Protein AF-A0A9C6T5H8-F1 (afdb_monomer_lite)

Foldseek 3Di:
DDDDDDDDDDDDDDDDDDDDDDDDPDPPPPPPPDPPDQPPDPDPALLVVLQVLCVVVVFARKDWDWDWDDDPPPDIWIKIKIWGPDPPPNDIDIFIFDTDPDNRVRRRRNSNVSVVVSCVVVVHDRPDPVVVVVVVVVVVVVVVVVVVVVVVVVVVVVVVVVVVVVVCVVVPDDD

Sequence (175 aa):
MSSICVEKGGSGETGGVRPDGGGKKKLAITGGGHPYRPIVSFVRSIEEWLLKVCLEAEIPCPCFFKVKQFVGEQGPFFGFTVVIPGHPFEIELFVIGRFSMVEKAAREDAAYEMLCVLLDVTGKEIQDYNYRKVKLLSDSNNALRAGVGQLEESYEKLKASYDSLVKRHVEGERV

Structure (mmCIF, N/CA/C/O backbone):
data_AF-A0A9C6T5H8-F1
#
_entry.id   AF-A0A9C6T5H8-F1
#
loop_
_atom_site.group_PDB
_atom_site.id
_atom_site.type_symbol
_atom_site.label_atom_id
_atom_site.label_alt_id
_atom_site.label_comp_id
_atom_site.label_asym_id
_atom_site.label_entity_id
_atom_site.label_seq_id
_atom_site.pdbx_PDB_ins_code
_atom_site.Cartn_x
_atom_site.Cartn_y
_atom_site.Cartn_z
_atom_site.occupancy
_atom_site.B_iso_or_equiv
_atom_site.auth_seq_id
_atom_site.auth_comp_id
_atom_site.auth_asym_id
_atom_site.auth_atom_id
_atom_site.pdbx_PDB_model_num
ATOM 1 N N . MET A 1 1 ? -23.439 25.542 -2.206 1.00 36.69 1 MET A N 1
ATOM 2 C CA . MET A 1 1 ? -23.915 25.238 -3.572 1.00 36.69 1 MET A CA 1
ATOM 3 C C . MET A 1 1 ? -24.315 23.774 -3.590 1.00 36.69 1 MET A C 1
ATOM 5 O O . MET A 1 1 ? -23.560 22.956 -3.082 1.00 36.69 1 MET A O 1
ATOM 9 N N . SER A 1 2 ? -25.544 23.499 -4.019 1.00 36.00 2 SER A N 1
ATOM 10 C CA . SER A 1 2 ? -26.249 22.221 -3.872 1.00 36.00 2 SER A CA 1
ATOM 11 C C . SER A 1 2 ? -25.549 21.055 -4.577 1.00 36.00 2 SER A C 1
ATOM 13 O O . SER A 1 2 ? -25.096 21.215 -5.707 1.00 36.00 2 SER A O 1
ATOM 15 N N . SER A 1 3 ? -25.499 19.888 -3.925 1.00 32.81 3 SER A N 1
ATOM 16 C CA . SER A 1 3 ? -25.052 18.623 -4.523 1.00 32.81 3 SER A CA 1
ATOM 17 C C . SER A 1 3 ? -26.269 17.766 -4.865 1.00 32.81 3 SER A C 1
ATOM 19 O O . SER A 1 3 ? -27.142 17.566 -4.020 1.00 32.81 3 SER A O 1
ATOM 21 N N . ILE A 1 4 ? -26.324 17.298 -6.109 1.00 44.47 4 ILE A N 1
ATOM 22 C CA . ILE A 1 4 ? -27.337 16.395 -6.660 1.00 44.47 4 ILE A CA 1
ATOM 23 C C . ILE A 1 4 ? -26.665 15.025 -6.773 1.00 44.47 4 ILE A C 1
ATOM 25 O O . ILE A 1 4 ? -25.646 14.907 -7.452 1.00 44.47 4 ILE A O 1
ATOM 29 N N . CYS A 1 5 ? -27.218 14.003 -6.121 1.00 39.62 5 CYS A N 1
ATOM 30 C CA . CYS A 1 5 ? -26.780 12.618 -6.292 1.00 39.62 5 CYS A CA 1
ATOM 31 C C . CYS A 1 5 ? -27.805 11.867 -7.146 1.00 39.62 5 CYS A C 1
ATOM 33 O O . CYS A 1 5 ? -29.003 11.931 -6.879 1.00 39.62 5 CYS A O 1
ATOM 35 N N . VAL A 1 6 ? -27.313 11.170 -8.169 1.00 39.16 6 VAL A N 1
ATOM 36 C CA . VAL A 1 6 ? -28.086 10.320 -9.081 1.00 39.16 6 VAL A CA 1
ATOM 37 C C . VAL A 1 6 ? -27.736 8.863 -8.786 1.00 39.16 6 VAL A C 1
ATOM 39 O O . VAL A 1 6 ? -26.558 8.505 -8.763 1.00 39.16 6 VAL A O 1
ATOM 42 N N . GLU A 1 7 ? -28.755 8.031 -8.571 1.00 44.75 7 GLU A N 1
ATOM 43 C CA . GLU A 1 7 ? -28.621 6.573 -8.552 1.00 44.75 7 GLU A CA 1
ATOM 44 C C . GLU A 1 7 ? -28.418 6.025 -9.968 1.00 44.75 7 GLU A C 1
ATOM 46 O O . GLU A 1 7 ? -29.011 6.492 -10.942 1.00 44.75 7 GLU A O 1
ATOM 51 N N . LYS A 1 8 ? -27.607 4.973 -10.083 1.00 42.94 8 LYS A N 1
ATOM 52 C CA . LYS A 1 8 ? -27.470 4.210 -11.321 1.00 42.94 8 LYS A CA 1
ATOM 53 C C . LYS A 1 8 ? -28.654 3.241 -11.422 1.00 42.94 8 LYS A C 1
ATOM 55 O O . LYS A 1 8 ? -28.636 2.174 -10.819 1.00 42.94 8 LYS A O 1
ATOM 60 N N . GLY A 1 9 ? -29.687 3.638 -12.164 1.00 37.56 9 GLY A N 1
ATOM 61 C CA . GLY A 1 9 ? -30.854 2.803 -12.448 1.00 37.56 9 GLY A CA 1
ATOM 62 C C . GLY A 1 9 ? -30.496 1.574 -13.289 1.00 37.56 9 GLY A C 1
ATOM 63 O O . GLY A 1 9 ? -29.961 1.702 -14.389 1.00 37.56 9 GLY A O 1
ATOM 64 N N . GLY A 1 10 ? -30.817 0.389 -12.770 1.00 34.88 10 GLY A N 1
ATOM 65 C CA . GLY A 1 10 ? -30.913 -0.857 -13.526 1.00 34.88 10 GLY A CA 1
ATOM 66 C C . GLY A 1 10 ? -32.379 -1.275 -13.625 1.00 34.88 10 GLY A C 1
ATOM 67 O O . GLY A 1 10 ? -33.010 -1.560 -12.612 1.00 34.88 10 GLY A O 1
ATOM 68 N N . SER A 1 11 ? -32.926 -1.261 -14.840 1.00 40.53 11 SER A N 1
ATOM 69 C CA . SER A 1 11 ? -34.283 -1.712 -15.161 1.00 40.53 11 SER A CA 1
ATOM 70 C C . SER A 1 11 ? -34.379 -3.238 -15.220 1.00 40.53 11 SER A C 1
ATOM 72 O O . SER A 1 11 ? -33.454 -3.866 -15.733 1.00 40.53 11 SER A O 1
ATOM 74 N N . GLY A 1 12 ? -35.535 -3.810 -14.856 1.00 35.62 12 GLY A N 1
ATOM 75 C CA . GLY A 1 12 ? -35.951 -5.116 -15.390 1.00 35.62 12 GLY A CA 1
ATOM 76 C C . GLY A 1 12 ? -36.787 -6.012 -14.476 1.00 35.62 12 GLY A C 1
ATOM 77 O O . GLY A 1 12 ? -36.262 -6.957 -13.911 1.00 35.62 12 GLY A O 1
ATOM 78 N N . GLU A 1 13 ? -38.085 -5.712 -14.428 1.00 35.41 13 GLU A N 1
ATOM 79 C CA . GLU A 1 13 ? -39.240 -6.630 -14.449 1.00 35.41 13 GLU A CA 1
ATOM 80 C C . GLU A 1 13 ? -39.566 -7.649 -13.331 1.00 35.41 13 GLU A C 1
ATOM 82 O O . GLU A 1 13 ? -38.763 -8.368 -12.748 1.00 35.41 13 GLU A O 1
ATOM 87 N N . THR A 1 14 ? -40.879 -7.675 -13.096 1.00 42.84 14 THR A N 1
ATOM 88 C CA . THR A 1 14 ? -41.712 -8.412 -12.145 1.00 42.84 14 THR A CA 1
ATOM 89 C C . THR A 1 14 ? -42.083 -9.825 -12.598 1.00 42.84 14 THR A C 1
ATOM 91 O O . THR A 1 14 ? -42.402 -10.025 -13.767 1.00 42.84 14 THR A O 1
ATOM 94 N N . GLY A 1 15 ? -42.267 -10.751 -11.648 1.00 31.00 15 GLY A N 1
ATOM 95 C CA . GLY A 1 15 ? -43.144 -11.907 -11.867 1.00 31.00 15 GLY A CA 1
ATOM 96 C C . GLY A 1 15 ? -43.165 -12.967 -10.756 1.00 31.00 15 GLY A C 1
ATOM 97 O O . GLY A 1 15 ? -42.160 -13.618 -10.508 1.00 31.00 15 GLY A O 1
ATOM 98 N N . GLY A 1 16 ? -44.354 -13.205 -10.179 1.00 29.22 16 GLY A N 1
ATOM 99 C CA . GLY A 1 16 ? -44.785 -14.538 -9.718 1.00 29.22 16 GLY A CA 1
ATOM 100 C C . GLY A 1 16 ? -44.794 -14.821 -8.207 1.00 29.22 16 GLY A C 1
ATOM 101 O O . GLY A 1 16 ? -43.759 -14.879 -7.559 1.00 29.22 16 GLY A O 1
ATOM 102 N N . VAL A 1 17 ? -45.986 -15.084 -7.663 1.00 35.38 17 VAL A N 1
ATOM 103 C CA . VAL A 1 17 ? -46.296 -15.395 -6.254 1.00 35.38 17 VAL A CA 1
ATOM 104 C C . VAL A 1 17 ? -46.564 -16.901 -6.073 1.00 35.38 17 VAL A C 1
ATOM 106 O O . VAL A 1 17 ? -47.433 -17.416 -6.767 1.00 35.38 17 VAL A O 1
ATOM 109 N N . ARG A 1 18 ? -45.906 -17.582 -5.112 1.00 36.22 18 ARG A N 1
ATOM 110 C CA . ARG A 1 18 ? -46.483 -18.385 -3.987 1.00 36.22 18 ARG A CA 1
ATOM 111 C C . ARG A 1 18 ? -45.447 -19.304 -3.289 1.00 36.22 18 ARG A C 1
ATOM 113 O O . ARG A 1 18 ? -44.414 -19.592 -3.882 1.00 36.22 18 ARG A O 1
ATOM 120 N N . PRO A 1 19 ? -45.698 -19.703 -2.019 1.00 51.53 19 PRO A N 1
ATOM 121 C CA . PRO A 1 19 ? -44.675 -20.137 -1.064 1.00 51.53 19 PRO A CA 1
ATOM 122 C C . PRO A 1 19 ? -44.658 -21.658 -0.850 1.00 51.53 19 PRO A C 1
ATOM 124 O O . PRO A 1 19 ? -45.721 -22.268 -0.854 1.00 51.53 19 PRO A O 1
ATOM 127 N N . ASP A 1 20 ? -43.496 -22.247 -0.555 1.00 33.50 20 ASP A N 1
ATOM 128 C CA . ASP A 1 20 ? -43.416 -23.338 0.427 1.00 33.50 20 ASP A CA 1
ATOM 129 C C . ASP A 1 20 ? -41.980 -23.537 0.944 1.00 33.50 20 ASP A C 1
ATOM 131 O O . ASP A 1 20 ? -41.007 -23.151 0.295 1.00 33.50 20 ASP A O 1
ATOM 135 N N . GLY A 1 21 ? -41.880 -24.037 2.174 1.00 38.88 21 GLY A N 1
ATOM 136 C CA . GLY A 1 21 ? -40.750 -23.875 3.077 1.00 38.88 21 GLY A CA 1
ATOM 137 C C . GLY A 1 21 ? -39.505 -24.733 2.843 1.00 38.88 21 GLY A C 1
ATOM 138 O O . GLY A 1 21 ? -39.426 -25.621 2.002 1.00 38.88 21 GLY A O 1
ATOM 139 N N . GLY A 1 22 ? -38.496 -24.445 3.667 1.00 33.91 22 GLY A N 1
ATOM 140 C CA . GLY A 1 22 ? -37.254 -25.209 3.738 1.00 33.91 22 GLY A CA 1
ATOM 141 C C . GLY A 1 22 ? -36.104 -24.339 4.224 1.00 33.91 22 GLY A C 1
ATOM 142 O O . GLY A 1 22 ? -35.602 -23.488 3.496 1.00 33.91 22 GLY A O 1
ATOM 143 N N . GLY A 1 23 ? -35.716 -24.521 5.485 1.00 45.09 23 GLY A N 1
ATOM 144 C CA . GLY A 1 23 ? -34.762 -23.678 6.194 1.00 45.09 23 GLY A CA 1
ATOM 145 C C . GLY A 1 23 ? -33.425 -23.471 5.479 1.00 45.09 23 GLY A C 1
ATOM 146 O O . GLY A 1 23 ? -32.656 -24.402 5.267 1.00 45.09 23 GLY A O 1
ATOM 147 N N . LYS A 1 24 ? -33.106 -22.201 5.234 1.00 36.56 24 LYS A N 1
ATOM 148 C CA . LYS A 1 24 ? -31.748 -21.656 5.263 1.00 36.56 24 LYS A CA 1
ATOM 149 C C . LYS A 1 24 ? -31.861 -20.299 5.941 1.00 36.56 24 LYS A C 1
ATOM 151 O O . LYS A 1 24 ? -32.608 -19.443 5.469 1.00 36.56 24 LYS A O 1
ATOM 156 N N . LYS A 1 25 ? -31.172 -20.105 7.068 1.00 38.50 25 LYS A N 1
ATOM 157 C CA . LYS A 1 25 ? -31.052 -18.786 7.696 1.00 38.50 25 LYS A CA 1
ATOM 158 C C . LYS A 1 25 ? -30.242 -17.907 6.739 1.00 38.50 25 LYS A C 1
ATOM 160 O O . LYS A 1 25 ? -29.020 -17.894 6.795 1.00 38.50 25 LYS A O 1
ATOM 165 N N . LYS A 1 26 ? -30.921 -17.237 5.804 1.00 34.84 26 LYS A N 1
ATOM 166 C CA . LYS A 1 26 ? -30.351 -16.108 5.071 1.00 34.84 26 LYS A CA 1
ATOM 167 C C . LYS A 1 26 ? -30.078 -15.034 6.113 1.00 34.84 26 LYS A C 1
ATOM 169 O O . LYS A 1 26 ? -31.016 -14.544 6.740 1.00 34.84 26 LYS A O 1
ATOM 174 N N . LEU A 1 27 ? -28.804 -14.716 6.317 1.00 35.03 27 LEU A N 1
ATOM 175 C CA . LEU A 1 27 ? -28.400 -13.536 7.061 1.00 35.03 27 LEU A CA 1
ATOM 176 C C . LEU A 1 27 ? -28.892 -12.331 6.249 1.00 35.03 27 LEU A C 1
ATOM 178 O O . LEU A 1 27 ? -28.308 -11.959 5.233 1.00 35.03 27 LEU A O 1
ATOM 182 N N . ALA A 1 28 ? -30.054 -11.806 6.622 1.00 32.34 28 ALA A N 1
ATOM 183 C CA . ALA A 1 28 ? -30.553 -10.559 6.083 1.00 32.34 28 ALA A CA 1
ATOM 184 C C . ALA A 1 28 ? -29.696 -9.452 6.694 1.00 32.34 28 ALA A C 1
ATOM 186 O O . ALA A 1 28 ? -29.885 -9.090 7.852 1.00 32.34 28 ALA A O 1
ATOM 187 N N . ILE A 1 29 ? -28.737 -8.934 5.927 1.00 41.59 29 ILE A N 1
ATOM 188 C CA . ILE A 1 29 ? -28.133 -7.640 6.232 1.00 41.59 29 ILE A CA 1
ATOM 189 C C . ILE A 1 29 ? -29.238 -6.623 5.955 1.00 41.59 29 ILE A C 1
ATOM 191 O O . ILE A 1 29 ? -29.469 -6.212 4.819 1.00 41.59 29 ILE A O 1
ATOM 195 N N . THR A 1 30 ? -30.020 -6.313 6.986 1.00 38.16 30 THR A N 1
ATOM 196 C CA . THR A 1 30 ? -30.994 -5.230 6.951 1.00 38.16 30 THR A CA 1
ATOM 197 C C . THR A 1 30 ? -30.235 -3.950 6.648 1.00 38.16 30 THR A C 1
ATOM 199 O O . THR A 1 30 ? -29.469 -3.471 7.483 1.00 38.16 30 THR A O 1
ATOM 202 N N . GLY A 1 31 ? -30.433 -3.423 5.439 1.00 40.97 31 GLY A N 1
ATOM 203 C CA . GLY A 1 31 ? -29.974 -2.104 5.028 1.00 40.97 31 GLY A CA 1
ATOM 204 C C . GLY A 1 31 ? -30.642 -1.041 5.889 1.00 40.97 31 GLY A C 1
ATOM 205 O O . GLY A 1 31 ? -31.683 -0.494 5.532 1.00 40.97 31 GLY A O 1
ATOM 206 N N . GLY A 1 32 ? -30.054 -0.778 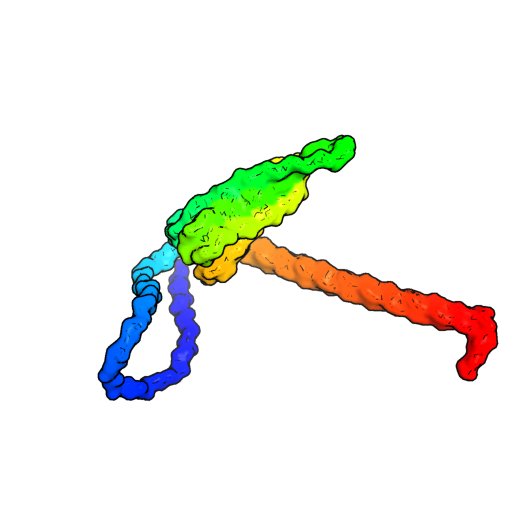7.053 1.00 32.31 32 GLY A N 1
ATOM 207 C CA . GLY A 1 32 ? -30.323 0.414 7.831 1.00 32.31 32 GLY A CA 1
ATOM 208 C C . GLY A 1 32 ? -29.768 1.597 7.056 1.00 32.31 32 GLY A C 1
ATOM 209 O O . GLY A 1 32 ? -28.555 1.789 6.999 1.00 32.31 32 GLY A O 1
ATOM 210 N N . GLY A 1 33 ? -30.657 2.359 6.420 1.00 36.22 33 GLY A N 1
ATOM 211 C CA . GLY A 1 33 ? -30.336 3.633 5.792 1.00 36.22 33 GLY A CA 1
ATOM 212 C C . GLY A 1 33 ? -29.850 4.626 6.841 1.00 36.22 33 GLY A C 1
ATOM 213 O O . GLY A 1 33 ? -30.627 5.423 7.362 1.00 36.22 33 GLY A O 1
ATOM 214 N N . HIS A 1 34 ? -28.561 4.578 7.160 1.00 39.12 34 HIS A N 1
ATOM 215 C CA . HIS A 1 34 ? -27.898 5.683 7.824 1.00 39.12 34 HIS A CA 1
ATOM 216 C C . HIS A 1 34 ? -27.627 6.770 6.782 1.00 39.12 34 HIS A C 1
ATOM 218 O O . HIS A 1 34 ? -27.096 6.466 5.711 1.00 39.12 34 HIS A O 1
ATOM 224 N N . PRO A 1 35 ? -27.979 8.040 7.054 1.00 40.88 35 PRO A N 1
ATOM 225 C CA . PRO A 1 35 ? -27.593 9.132 6.179 1.00 40.88 35 PRO A CA 1
ATOM 226 C C . PRO A 1 35 ? -26.068 9.131 6.096 1.00 40.88 35 PRO A C 1
ATOM 228 O O . PRO A 1 35 ? -25.398 9.323 7.112 1.00 40.88 35 PRO A O 1
ATOM 231 N N . TYR A 1 36 ? -25.545 8.862 4.896 1.00 42.84 36 TYR A N 1
ATOM 232 C CA . TYR A 1 36 ? -24.125 8.894 4.570 1.00 42.84 36 TYR A CA 1
ATOM 233 C C . TYR A 1 36 ? -23.552 10.231 5.036 1.00 42.84 36 TYR A C 1
ATOM 235 O O . TYR A 1 36 ? -23.687 11.255 4.365 1.00 42.84 36 TYR A O 1
ATOM 243 N N . ARG A 1 37 ? -22.946 10.241 6.226 1.00 38.16 37 ARG A N 1
ATOM 244 C CA . ARG A 1 37 ? -22.148 11.374 6.668 1.00 38.16 37 ARG A CA 1
ATOM 245 C C . ARG A 1 37 ? -20.861 11.316 5.854 1.00 38.16 37 ARG A C 1
ATOM 247 O O . ARG A 1 37 ? -20.141 10.325 5.972 1.00 38.16 37 ARG A O 1
ATOM 254 N N . PRO A 1 38 ? -20.555 12.328 5.028 1.00 38.84 38 PRO A N 1
ATOM 255 C CA . PRO A 1 38 ? -19.250 12.394 4.399 1.00 38.84 38 PRO A CA 1
ATOM 256 C C . PRO A 1 38 ? -18.192 12.434 5.504 1.00 38.84 38 PRO A C 1
ATOM 258 O O . PRO A 1 38 ? -18.279 13.235 6.440 1.00 38.84 38 PRO A O 1
ATOM 261 N N . ILE A 1 39 ? -17.214 11.536 5.412 1.00 44.91 39 ILE A N 1
ATOM 262 C CA . ILE A 1 39 ? -16.068 11.487 6.315 1.00 44.91 39 ILE A CA 1
ATOM 263 C C . ILE A 1 39 ? -15.202 12.709 6.004 1.00 44.91 39 ILE A C 1
ATOM 265 O O . ILE A 1 39 ? -14.286 12.652 5.192 1.00 44.91 39 ILE A O 1
ATOM 269 N N . VAL A 1 40 ? -15.501 13.842 6.637 1.00 42.09 40 VAL A N 1
ATOM 270 C CA . VAL A 1 40 ? -14.604 15.002 6.655 1.00 42.09 40 VAL A CA 1
ATOM 271 C C . VAL A 1 40 ? -13.822 14.939 7.962 1.00 42.09 40 VAL A C 1
ATOM 273 O O . VAL A 1 40 ? -14.139 15.619 8.933 1.00 42.09 40 VAL A O 1
ATOM 276 N N . SER A 1 41 ? -12.828 14.053 8.026 1.00 45.50 41 SER A N 1
ATOM 277 C CA . SER A 1 41 ? -11.835 14.071 9.102 1.00 45.50 41 SER A CA 1
ATOM 278 C C . SER A 1 41 ? -10.470 14.394 8.529 1.00 45.50 41 SER A C 1
ATOM 280 O O . SER A 1 41 ? -9.959 13.659 7.690 1.00 45.50 41 SER A O 1
ATOM 282 N N . PHE A 1 42 ? -9.873 15.477 9.023 1.00 46.00 42 PHE A N 1
ATOM 283 C CA . PHE A 1 42 ? -8.453 15.758 8.864 1.00 46.00 42 PHE A CA 1
ATOM 284 C C . PHE A 1 42 ? -7.682 14.763 9.733 1.00 46.00 42 PHE A C 1
ATOM 286 O O . PHE A 1 42 ? -7.382 15.029 10.894 1.00 46.00 42 PHE A O 1
ATOM 293 N N . VAL A 1 43 ? -7.465 13.563 9.215 1.00 52.62 43 VAL A N 1
ATOM 294 C CA . VAL A 1 43 ? -6.691 12.546 9.922 1.00 52.62 43 VAL A CA 1
ATOM 295 C C . VAL A 1 43 ? -5.214 12.783 9.623 1.00 52.62 43 VAL A C 1
ATOM 297 O O . VAL A 1 43 ? -4.844 13.044 8.476 1.00 52.62 43 VAL A O 1
ATOM 300 N N . ARG A 1 44 ? -4.370 12.732 10.654 1.00 66.81 44 ARG A N 1
ATOM 301 C CA . ARG A 1 44 ? -2.952 13.114 10.549 1.00 66.81 44 ARG A CA 1
ATOM 302 C C . ARG A 1 44 ? -2.038 11.932 10.224 1.00 66.81 44 ARG A C 1
ATOM 304 O O . ARG A 1 44 ? -0.886 12.154 9.857 1.00 66.81 44 ARG A O 1
ATOM 311 N N . SER A 1 45 ? -2.543 10.710 10.373 1.00 81.50 45 SER A N 1
ATOM 312 C CA . SER A 1 45 ? -1.823 9.444 10.211 1.00 81.50 45 SER A CA 1
ATOM 313 C C . SER A 1 45 ? -2.709 8.407 9.511 1.00 81.50 45 SER A C 1
ATOM 315 O O . SER A 1 45 ? -3.932 8.421 9.657 1.00 81.50 45 SER A O 1
ATOM 317 N N . ILE A 1 46 ? -2.104 7.505 8.740 1.00 85.56 46 ILE A N 1
ATOM 318 C CA . ILE A 1 46 ? -2.814 6.401 8.085 1.00 85.56 46 ILE A CA 1
ATOM 319 C C . ILE A 1 46 ? -3.275 5.378 9.131 1.00 85.56 46 ILE A C 1
ATOM 321 O O . ILE A 1 46 ? -4.346 4.791 8.991 1.00 85.56 46 ILE A O 1
ATOM 325 N N . GLU A 1 47 ? -2.531 5.223 10.226 1.00 88.88 47 GLU A N 1
ATOM 326 C CA . GLU A 1 47 ? -2.929 4.376 11.356 1.00 88.88 47 GLU A CA 1
ATOM 327 C C . GLU A 1 47 ? -4.246 4.848 11.991 1.00 88.88 47 GLU A C 1
ATOM 329 O O . GLU A 1 47 ? -5.147 4.047 12.241 1.00 88.88 47 GLU A O 1
ATOM 334 N N . GLU A 1 48 ? -4.403 6.158 12.191 1.00 87.12 48 GLU A N 1
ATOM 335 C CA . GLU A 1 48 ? -5.652 6.741 12.693 1.00 87.12 48 GLU A CA 1
ATOM 336 C C . GLU A 1 48 ? -6.822 6.518 11.716 1.00 87.12 48 GLU A C 1
ATOM 338 O O . GLU A 1 48 ? -7.949 6.268 12.149 1.00 87.12 48 GLU A O 1
ATOM 343 N N . TRP A 1 49 ? -6.565 6.570 10.401 1.00 85.50 49 TRP A N 1
ATOM 344 C CA . TRP A 1 49 ? -7.571 6.258 9.377 1.00 85.50 49 TRP A CA 1
ATOM 345 C C . TRP A 1 49 ? -8.014 4.806 9.479 1.00 85.50 49 TRP A C 1
ATOM 347 O O . TRP A 1 49 ? -9.213 4.534 9.473 1.00 85.50 49 TRP A O 1
ATOM 357 N N . LEU A 1 50 ? -7.056 3.889 9.594 1.00 88.50 50 LEU A N 1
ATOM 358 C CA . LEU A 1 50 ? -7.332 2.466 9.713 1.00 88.50 50 LEU A CA 1
ATOM 359 C C . LEU A 1 50 ? -8.207 2.179 10.939 1.00 88.50 50 LEU A C 1
ATOM 361 O O . LEU A 1 50 ? -9.236 1.519 10.817 1.00 88.50 50 LEU A O 1
ATOM 365 N N . LEU A 1 51 ? -7.858 2.749 12.097 1.00 89.06 51 LEU A N 1
ATOM 366 C CA . LEU A 1 51 ? -8.649 2.618 13.324 1.00 89.06 51 LEU A CA 1
ATOM 367 C C . LEU A 1 51 ? -10.072 3.153 13.156 1.00 89.06 51 LEU A C 1
ATOM 369 O O . LEU A 1 51 ? -11.033 2.518 13.590 1.00 89.06 51 LEU A O 1
ATOM 373 N N . LYS A 1 52 ? -10.214 4.309 12.505 1.00 85.94 52 LYS A N 1
ATOM 374 C CA . LYS A 1 52 ? -11.519 4.915 12.250 1.00 85.94 52 LYS A CA 1
ATOM 375 C C . LYS A 1 52 ? -12.383 4.046 11.338 1.00 85.94 52 LYS A C 1
ATOM 377 O O . LYS A 1 52 ? -13.556 3.843 11.639 1.00 85.94 52 LYS A O 1
ATOM 382 N N . VAL A 1 53 ? -11.811 3.515 10.259 1.00 83.62 53 VAL A N 1
ATOM 383 C CA . VAL A 1 53 ? -12.525 2.629 9.330 1.00 83.62 53 VAL A CA 1
ATOM 384 C C . VAL A 1 53 ? -12.953 1.340 10.028 1.00 83.62 53 VAL A C 1
ATOM 386 O O . VAL A 1 53 ? -14.098 0.928 9.852 1.00 83.62 53 VAL A O 1
ATOM 389 N N . CYS A 1 54 ? -12.090 0.747 10.860 1.00 87.06 54 CYS A N 1
ATOM 390 C CA . CYS A 1 54 ? -12.453 -0.413 11.676 1.00 87.06 54 CYS A CA 1
ATOM 391 C C . CYS A 1 54 ? -13.640 -0.104 12.597 1.00 87.06 54 CYS A C 1
ATOM 393 O O . CYS A 1 54 ? -14.627 -0.835 12.586 1.00 87.06 54 CYS A O 1
ATOM 395 N N . LEU A 1 55 ? -13.588 1.016 13.326 1.00 86.69 55 LEU A N 1
ATOM 396 C CA . LEU A 1 55 ? -14.654 1.427 14.241 1.00 86.69 55 LEU A CA 1
ATOM 397 C C . LEU A 1 55 ? -15.990 1.663 13.516 1.00 86.69 55 LEU A C 1
ATOM 399 O O . LEU A 1 55 ? -17.025 1.178 13.959 1.00 86.69 55 LEU A O 1
ATOM 403 N N . GLU A 1 56 ? -15.976 2.382 12.391 1.00 82.88 56 GLU A N 1
ATOM 404 C CA . GLU A 1 56 ? -17.181 2.690 11.602 1.00 82.88 56 GLU A CA 1
ATOM 405 C C . GLU A 1 56 ? -17.768 1.476 10.871 1.00 82.88 56 GLU A C 1
ATOM 407 O O . GLU A 1 56 ? -18.910 1.510 10.415 1.00 82.88 56 GLU A O 1
ATOM 412 N N . ALA A 1 57 ? -16.976 0.427 10.674 1.00 79.88 57 ALA A N 1
ATOM 413 C CA . ALA A 1 57 ? -17.416 -0.817 10.059 1.00 79.88 57 ALA A CA 1
ATOM 414 C C . ALA A 1 57 ? -17.744 -1.909 11.090 1.00 79.88 57 ALA A C 1
ATOM 416 O O . ALA A 1 57 ? -18.030 -3.031 10.683 1.00 79.88 57 ALA A O 1
ATOM 417 N N . GLU A 1 58 ? -17.699 -1.590 12.390 1.00 84.19 58 GLU A N 1
ATOM 418 C CA . GLU A 1 58 ? -17.885 -2.548 13.490 1.00 84.19 58 GLU A CA 1
ATOM 419 C C . GLU A 1 58 ? -16.921 -3.751 13.395 1.00 84.19 58 GLU A C 1
ATOM 421 O O . GLU A 1 58 ? -17.249 -4.884 13.747 1.00 84.19 58 GLU A O 1
ATOM 426 N N . ILE A 1 59 ? -15.703 -3.491 12.909 1.00 85.56 59 ILE A N 1
ATOM 427 C CA . ILE A 1 59 ? -14.610 -4.457 12.781 1.00 85.56 59 ILE A CA 1
ATOM 428 C C . ILE A 1 59 ? -13.684 -4.313 14.004 1.00 85.56 59 ILE A C 1
ATOM 430 O O . ILE A 1 59 ? -13.413 -3.189 14.441 1.00 85.56 59 ILE A O 1
ATOM 434 N N . PRO A 1 60 ? -13.136 -5.414 14.543 1.00 88.00 60 PRO A N 1
ATOM 435 C CA . PRO A 1 60 ? -12.091 -5.402 15.548 1.00 88.00 60 PRO A CA 1
ATOM 436 C C . PRO A 1 60 ? -10.906 -4.523 15.162 1.00 88.00 60 PRO A C 1
ATOM 438 O O . PRO A 1 60 ? -10.525 -4.401 13.995 1.00 88.00 60 PRO A O 1
ATOM 441 N N . CYS A 1 61 ? -10.290 -3.930 16.179 1.00 87.81 61 CYS A N 1
ATOM 442 C CA . CYS A 1 61 ? -9.128 -3.084 15.978 1.00 87.81 61 CYS A CA 1
ATOM 443 C C . CYS A 1 61 ? -7.944 -3.885 15.398 1.00 87.81 61 CYS A C 1
ATOM 445 O O . CYS A 1 61 ? -7.702 -5.024 15.813 1.00 87.81 61 CYS A O 1
ATOM 447 N N . PRO A 1 62 ? -7.164 -3.278 14.490 1.00 91.75 62 PRO A N 1
ATOM 448 C CA . PRO A 1 62 ? -5.957 -3.874 13.942 1.00 91.75 62 PRO A CA 1
ATOM 449 C C . PRO A 1 62 ? -4.886 -4.045 15.026 1.00 91.75 62 PRO A C 1
ATOM 451 O O . PRO A 1 62 ? -4.653 -3.165 15.856 1.00 91.75 62 PRO A O 1
ATOM 454 N N . CYS A 1 63 ? -4.190 -5.175 14.979 1.00 91.44 63 CYS A N 1
ATOM 455 C CA . CYS A 1 63 ? -3.052 -5.501 15.826 1.00 91.44 63 CYS A CA 1
ATOM 456 C C . CYS A 1 63 ? -1.759 -5.385 15.016 1.00 91.44 63 CYS A C 1
ATOM 458 O O . CYS A 1 63 ? -1.631 -6.012 13.967 1.00 91.44 63 CYS A O 1
ATOM 460 N N . PHE A 1 64 ? -0.793 -4.608 15.511 1.00 92.44 64 PHE A N 1
ATOM 461 C CA . PHE A 1 64 ? 0.496 -4.389 14.849 1.00 92.44 64 PHE A CA 1
ATOM 462 C C . PHE A 1 64 ? 1.597 -5.227 15.502 1.00 92.44 64 PHE A C 1
ATOM 464 O O . PHE A 1 64 ? 1.967 -5.000 16.655 1.00 92.44 64 PHE A O 1
ATOM 471 N N . PHE A 1 65 ? 2.182 -6.143 14.739 1.00 92.50 65 PHE A N 1
ATOM 472 C CA . PHE A 1 65 ? 3.313 -6.966 15.150 1.00 92.50 65 PHE A CA 1
ATOM 473 C C . PHE A 1 65 ? 4.589 -6.457 14.494 1.00 92.50 65 PHE A C 1
ATOM 475 O O . PHE A 1 65 ? 4.733 -6.468 13.272 1.00 92.50 65 PHE A O 1
ATOM 482 N N . LYS A 1 66 ? 5.529 -5.998 15.318 1.00 92.69 66 LYS A N 1
ATOM 483 C CA . LYS A 1 66 ? 6.811 -5.473 14.851 1.00 92.69 66 LYS A CA 1
ATOM 484 C C . LYS A 1 66 ? 7.775 -6.609 14.527 1.00 92.69 66 LYS A C 1
ATOM 486 O O . LYS A 1 66 ? 8.072 -7.439 15.382 1.00 92.69 66 LYS A O 1
ATOM 491 N N . VAL A 1 67 ? 8.352 -6.557 13.336 1.00 89.62 67 VAL A N 1
ATOM 492 C CA . VAL A 1 67 ? 9.444 -7.416 12.881 1.00 89.62 67 VAL A CA 1
ATOM 493 C C . VAL A 1 67 ? 10.698 -6.555 12.753 1.00 89.62 67 VAL A C 1
ATOM 495 O O . VAL A 1 67 ? 10.674 -5.487 12.146 1.00 89.62 67 VAL A O 1
ATOM 498 N N . LYS A 1 68 ? 11.808 -6.990 13.353 1.00 85.44 68 LYS A N 1
ATOM 499 C CA . LYS A 1 68 ? 13.114 -6.336 13.192 1.00 85.44 68 LYS A CA 1
ATOM 500 C C . LYS A 1 68 ? 14.026 -7.250 12.390 1.00 85.44 68 LYS A C 1
ATOM 502 O O . LYS A 1 68 ? 14.214 -8.401 12.775 1.00 85.44 68 LYS A O 1
ATOM 507 N N . GLN A 1 69 ? 14.614 -6.725 11.323 1.00 82.06 69 GLN A N 1
ATOM 508 C CA . GLN A 1 69 ? 15.610 -7.419 10.518 1.00 82.06 69 GLN A CA 1
ATOM 509 C C . GLN A 1 69 ? 16.911 -6.617 10.518 1.00 82.06 69 GLN A C 1
ATOM 511 O O . GLN A 1 69 ? 16.903 -5.410 10.293 1.00 82.06 69 GLN A O 1
ATOM 516 N N . PHE A 1 70 ? 18.034 -7.277 10.782 1.00 74.81 70 PHE A N 1
ATOM 517 C CA . PHE A 1 70 ? 19.353 -6.653 10.713 1.00 74.81 70 PHE A CA 1
ATOM 518 C C . PHE A 1 70 ? 19.995 -7.000 9.375 1.00 74.81 70 PHE A C 1
ATOM 520 O O . PHE A 1 70 ? 20.137 -8.178 9.048 1.00 74.81 70 PHE A O 1
ATOM 527 N N . VAL A 1 71 ? 20.375 -5.981 8.604 1.00 71.69 71 VAL A N 1
ATOM 528 C CA . VAL A 1 71 ? 21.074 -6.154 7.326 1.00 71.69 71 VAL A CA 1
ATOM 529 C C . VAL A 1 71 ? 22.476 -5.570 7.469 1.00 71.69 71 VAL A C 1
ATOM 531 O O . VAL A 1 71 ? 22.699 -4.382 7.237 1.00 71.69 71 VAL A O 1
ATOM 534 N N . GLY A 1 72 ? 23.419 -6.419 7.889 1.00 72.88 72 GLY A N 1
ATOM 535 C CA . GLY A 1 72 ? 24.832 -6.058 8.035 1.00 72.88 72 GLY A CA 1
ATOM 536 C C . GLY A 1 72 ? 25.042 -4.783 8.861 1.00 72.88 72 GLY A C 1
ATOM 537 O O . GLY A 1 72 ? 24.482 -4.639 9.945 1.00 72.88 72 GLY A O 1
ATOM 538 N N . GLU A 1 73 ? 25.830 -3.848 8.326 1.00 76.94 73 GLU A N 1
ATOM 539 C CA . GLU A 1 73 ? 26.158 -2.574 8.986 1.00 76.94 73 GLU A CA 1
ATOM 540 C C . GLU A 1 73 ? 25.130 -1.452 8.757 1.00 76.94 73 GLU A C 1
ATOM 542 O O . GLU A 1 73 ? 25.245 -0.385 9.353 1.00 76.94 73 GLU A O 1
ATOM 547 N N . GLN A 1 74 ? 24.096 -1.664 7.933 1.00 71.44 74 GLN A N 1
ATOM 548 C CA . GLN A 1 74 ? 23.134 -0.607 7.577 1.00 71.44 74 GLN A CA 1
ATOM 549 C C . GLN A 1 74 ? 22.099 -0.303 8.676 1.00 71.44 74 GLN A C 1
ATOM 551 O O . GLN A 1 74 ? 21.233 0.554 8.504 1.00 71.44 74 GLN A O 1
ATOM 556 N N . GLY A 1 75 ? 22.199 -0.978 9.822 1.00 74.19 75 GLY A N 1
ATOM 557 C CA . GLY A 1 75 ? 21.294 -0.805 10.952 1.00 74.19 75 GLY A CA 1
ATOM 558 C C . GLY A 1 75 ? 20.016 -1.651 10.854 1.00 74.19 75 GLY A C 1
ATOM 559 O O . GLY A 1 75 ? 19.870 -2.494 9.961 1.00 74.19 75 GLY A O 1
ATOM 560 N N . PRO A 1 76 ? 19.099 -1.500 11.827 1.00 85.19 76 PRO A N 1
ATOM 561 C CA . PRO A 1 76 ? 17.874 -2.283 11.874 1.00 85.19 76 PRO A CA 1
ATOM 562 C C . PRO A 1 76 ? 16.856 -1.775 10.847 1.00 85.19 76 PRO A C 1
ATOM 564 O O . PRO A 1 76 ? 16.451 -0.614 10.867 1.00 85.19 76 PRO A O 1
ATOM 567 N N . PHE A 1 77 ? 16.374 -2.683 10.009 1.00 88.56 77 PHE A N 1
ATOM 568 C CA . PHE A 1 77 ? 15.160 -2.501 9.232 1.00 88.56 77 PHE A CA 1
ATOM 569 C C . PHE A 1 77 ? 13.960 -2.946 10.067 1.00 88.56 77 PHE A C 1
ATOM 571 O O . PHE A 1 77 ? 13.968 -3.993 10.723 1.00 88.56 77 PHE A O 1
ATOM 578 N N . PHE A 1 78 ? 12.909 -2.142 10.039 1.00 89.56 78 PHE A N 1
ATOM 579 C CA . PHE A 1 78 ? 11.650 -2.394 10.717 1.00 89.56 78 PHE A CA 1
ATOM 580 C C . PHE A 1 78 ? 10.607 -2.794 9.684 1.00 89.56 78 PHE A C 1
ATOM 582 O O . PHE A 1 78 ? 10.438 -2.094 8.693 1.00 89.56 78 PHE A O 1
ATOM 589 N N . GLY A 1 79 ? 9.909 -3.895 9.926 1.00 92.12 79 GLY A N 1
ATOM 590 C CA . GLY A 1 79 ? 8.702 -4.296 9.213 1.00 92.12 79 GLY A CA 1
ATOM 591 C C . GLY A 1 79 ? 7.556 -4.452 10.205 1.00 92.12 79 GLY A C 1
ATOM 592 O O . GLY A 1 79 ? 7.782 -4.635 11.405 1.00 92.12 79 GLY A O 1
ATOM 593 N N . PHE A 1 80 ? 6.323 -4.376 9.723 1.00 93.31 80 PHE A N 1
ATOM 594 C CA . PHE A 1 80 ? 5.142 -4.603 10.548 1.00 93.31 80 PHE A CA 1
ATOM 595 C C . PHE A 1 80 ? 4.200 -5.573 9.849 1.00 93.31 80 PHE A C 1
ATOM 597 O O . PHE A 1 80 ? 3.937 -5.450 8.656 1.00 93.31 80 PHE A O 1
ATOM 604 N N . THR A 1 81 ? 3.694 -6.540 10.605 1.00 92.75 81 THR A N 1
ATOM 605 C CA . THR A 1 81 ? 2.544 -7.352 10.207 1.00 92.75 81 THR A CA 1
ATOM 606 C C . THR A 1 81 ? 1.319 -6.801 10.915 1.00 92.75 81 THR A C 1
ATOM 608 O O . THR A 1 81 ? 1.339 -6.640 12.134 1.00 92.75 81 THR A O 1
ATOM 611 N N . VAL A 1 82 ? 0.270 -6.486 10.166 1.00 92.19 82 VAL A N 1
ATOM 612 C CA . VAL A 1 82 ? -1.010 -6.027 10.710 1.00 92.19 82 VAL A CA 1
ATOM 613 C C . VAL A 1 82 ? -2.002 -7.168 10.607 1.00 92.19 82 VAL A C 1
ATOM 615 O O . VAL A 1 82 ? -2.098 -7.786 9.552 1.00 92.19 82 VAL A O 1
ATOM 618 N N . VAL A 1 83 ? -2.728 -7.444 11.686 1.00 91.25 83 VAL A N 1
ATOM 619 C CA . VAL A 1 83 ? -3.755 -8.492 11.735 1.00 91.25 83 VAL A CA 1
ATOM 620 C C . VAL A 1 83 ? -5.056 -7.902 12.251 1.00 91.25 83 VAL A C 1
ATOM 622 O O . VAL A 1 83 ? -5.053 -7.179 13.246 1.00 91.25 83 VAL A O 1
ATOM 625 N N . ILE A 1 84 ? -6.166 -8.228 11.602 1.00 88.88 84 ILE A N 1
ATOM 626 C CA . ILE A 1 84 ? -7.511 -7.933 12.088 1.00 88.88 84 ILE A CA 1
ATOM 627 C C . ILE A 1 84 ? -8.150 -9.264 12.499 1.00 88.88 84 ILE A C 1
ATOM 629 O O . ILE A 1 84 ? -8.401 -10.104 11.629 1.00 88.88 84 ILE A O 1
ATOM 633 N N . PRO A 1 85 ? -8.382 -9.486 13.807 1.00 82.69 85 PRO A N 1
ATOM 634 C CA . PRO A 1 85 ? -8.918 -10.751 14.292 1.00 82.69 85 PRO A CA 1
ATOM 635 C C . PRO A 1 85 ? -10.354 -10.975 13.792 1.00 82.69 85 PRO A C 1
ATOM 637 O O . PRO A 1 85 ? -11.137 -10.036 13.651 1.00 82.69 85 PRO A O 1
ATOM 640 N N . GLY A 1 86 ? -10.679 -12.235 13.493 1.00 68.50 86 GLY A N 1
ATOM 641 C CA . GLY A 1 86 ? -11.855 -12.636 12.719 1.00 68.50 86 GLY A CA 1
ATOM 642 C C . GLY A 1 86 ? -13.213 -12.370 13.378 1.00 68.50 86 GLY A C 1
ATOM 643 O O . GLY A 1 86 ? -13.707 -13.181 14.153 1.00 68.50 86 GLY A O 1
ATOM 644 N N . HIS A 1 87 ? -13.827 -11.251 12.994 1.00 58.62 87 HIS A N 1
ATOM 645 C CA . HIS A 1 87 ? -15.267 -10.968 12.833 1.00 58.62 87 HIS A CA 1
ATOM 646 C C . HIS A 1 87 ? -15.322 -9.560 12.198 1.00 58.62 87 HIS A C 1
ATOM 648 O O . HIS A 1 87 ? -14.565 -8.736 12.681 1.00 58.62 87 HIS A O 1
ATOM 654 N N . PRO A 1 88 ? -16.088 -9.185 11.151 1.00 59.06 88 PRO A N 1
ATOM 655 C CA . PRO A 1 88 ? -17.119 -9.894 10.391 1.00 59.06 88 PRO A CA 1
ATOM 656 C C . PRO A 1 88 ? -16.631 -10.674 9.151 1.00 59.06 88 PRO A C 1
ATOM 658 O O . PRO A 1 88 ? -17.468 -11.156 8.397 1.00 59.06 88 PRO A O 1
ATOM 661 N N . PHE A 1 89 ? -15.324 -10.818 8.906 1.00 65.19 89 PHE A N 1
ATOM 662 C CA . PHE A 1 89 ? -14.817 -11.331 7.617 1.00 65.19 89 PHE A CA 1
ATOM 663 C C . PHE A 1 89 ? -14.692 -12.857 7.469 1.00 65.19 89 PHE A C 1
ATOM 665 O O . PHE A 1 89 ? -14.186 -13.297 6.442 1.00 65.19 89 PHE A O 1
ATOM 672 N N . GLU A 1 90 ? -15.119 -13.662 8.453 1.00 63.47 90 GLU A N 1
ATOM 673 C CA . GLU A 1 90 ? -14.948 -15.138 8.537 1.00 63.47 90 GLU A CA 1
ATOM 674 C C . GLU A 1 90 ? -13.485 -15.656 8.462 1.00 63.47 90 GLU A C 1
ATOM 676 O O . GLU A 1 90 ? -13.190 -16.730 8.981 1.00 63.47 90 GLU A O 1
ATOM 681 N N . ILE A 1 91 ? -12.559 -14.877 7.897 1.00 65.81 91 ILE A N 1
ATOM 682 C CA . ILE A 1 91 ? -11.132 -15.131 7.702 1.00 65.81 91 ILE A CA 1
ATOM 683 C C . ILE A 1 91 ? -10.351 -14.022 8.421 1.00 65.81 91 ILE A C 1
ATOM 685 O O . ILE A 1 91 ? -10.711 -12.845 8.343 1.00 65.81 91 ILE A O 1
ATOM 689 N N . GLU A 1 92 ? -9.273 -14.386 9.118 1.00 74.75 92 GLU A N 1
ATOM 690 C CA . GLU A 1 92 ? -8.331 -13.406 9.666 1.00 74.75 92 GLU A CA 1
ATOM 691 C C . GLU A 1 92 ? -7.625 -12.668 8.524 1.00 74.75 92 GLU A C 1
ATOM 693 O O . GLU A 1 92 ? -6.913 -13.271 7.716 1.00 74.75 92 GLU A O 1
ATOM 698 N N . LEU A 1 93 ? -7.818 -11.350 8.456 1.00 84.31 93 LEU A N 1
ATOM 699 C CA . LEU A 1 93 ? -7.094 -10.512 7.509 1.00 84.31 93 LEU A CA 1
ATOM 700 C C . LEU A 1 93 ? -5.722 -10.209 8.095 1.00 84.31 93 LEU A C 1
ATOM 702 O O . LEU A 1 93 ? -5.621 -9.645 9.187 1.00 84.31 93 LEU A O 1
ATOM 706 N N . PHE A 1 94 ? -4.666 -10.542 7.360 1.00 89.44 94 PHE A N 1
ATOM 707 C CA . PHE A 1 94 ? -3.310 -10.152 7.715 1.00 89.44 94 PHE A CA 1
ATOM 708 C C . PHE A 1 94 ? -2.576 -9.569 6.513 1.00 89.44 94 PHE A C 1
ATOM 710 O O . PHE A 1 94 ? -2.762 -9.993 5.375 1.00 89.44 94 PHE A O 1
ATOM 717 N N . VAL A 1 95 ? -1.730 -8.583 6.787 1.00 90.31 95 VAL A N 1
ATOM 718 C CA . VAL A 1 95 ? -0.934 -7.873 5.788 1.00 90.31 95 VAL A CA 1
ATOM 719 C C . VAL A 1 95 ? 0.466 -7.661 6.335 1.00 90.31 95 VAL A C 1
ATOM 721 O O . VAL A 1 95 ? 0.641 -7.354 7.513 1.00 90.31 95 VAL A O 1
ATOM 724 N N . ILE A 1 96 ? 1.469 -7.809 5.475 1.00 90.62 96 ILE A N 1
ATOM 725 C CA . ILE A 1 96 ? 2.865 -7.532 5.803 1.00 90.62 96 ILE A CA 1
ATOM 726 C C . ILE A 1 96 ? 3.263 -6.259 5.061 1.00 90.62 96 ILE A C 1
ATOM 728 O O . ILE A 1 96 ? 3.310 -6.248 3.833 1.00 90.62 96 ILE A O 1
ATOM 732 N 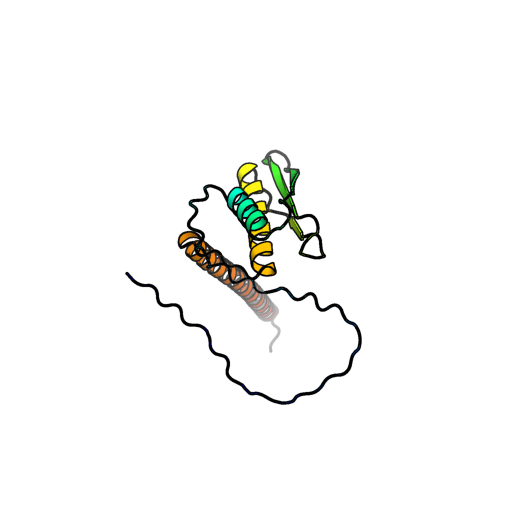N . GLY A 1 97 ? 3.536 -5.192 5.810 1.00 88.19 97 GLY A N 1
ATOM 733 C CA . GLY A 1 97 ? 4.056 -3.948 5.250 1.00 88.19 97 GLY A CA 1
ATOM 734 C C . GLY A 1 97 ? 5.526 -4.063 4.856 1.00 88.19 97 GLY A C 1
ATOM 735 O O . GLY A 1 97 ? 6.240 -4.990 5.256 1.00 88.19 97 GLY A O 1
ATOM 736 N N . ARG A 1 98 ? 6.007 -3.090 4.084 1.00 89.06 98 ARG A N 1
ATOM 737 C CA . ARG A 1 98 ? 7.395 -3.049 3.625 1.00 89.06 98 ARG A CA 1
ATOM 738 C C . ARG A 1 98 ? 8.347 -2.707 4.763 1.00 89.06 98 ARG A C 1
ATOM 740 O O . ARG A 1 98 ? 8.016 -2.007 5.721 1.00 89.06 98 ARG A O 1
ATOM 747 N N . PHE A 1 99 ? 9.580 -3.179 4.616 1.00 88.38 99 PHE A N 1
ATOM 748 C CA . PHE A 1 99 ? 10.650 -2.850 5.543 1.00 88.38 99 PHE A CA 1
ATOM 749 C C . PHE A 1 99 ? 11.169 -1.427 5.309 1.00 88.38 99 PHE A C 1
ATOM 751 O O . PHE A 1 99 ? 11.355 -0.998 4.171 1.00 88.38 99 PHE A O 1
ATOM 758 N N . SER A 1 100 ? 11.453 -0.707 6.393 1.00 88.75 100 SER A N 1
ATOM 759 C CA . SER A 1 100 ? 12.074 0.619 6.361 1.00 88.75 100 SER A CA 1
ATOM 760 C C . SER A 1 100 ? 13.056 0.793 7.514 1.00 88.75 100 SER A C 1
ATOM 762 O O . SER A 1 100 ? 12.856 0.250 8.598 1.00 88.75 100 SER A O 1
ATOM 764 N N . MET A 1 101 ? 14.099 1.600 7.313 1.00 88.88 101 MET A N 1
ATOM 765 C CA . MET A 1 101 ? 14.993 2.034 8.398 1.00 88.88 101 MET A CA 1
ATOM 766 C C . MET A 1 101 ? 14.297 2.990 9.382 1.00 88.88 101 MET A C 1
ATOM 768 O O . MET A 1 101 ? 14.772 3.200 10.496 1.00 88.88 101 MET A O 1
ATOM 772 N N . VAL A 1 102 ? 13.157 3.572 8.993 1.00 89.25 102 VAL A N 1
ATOM 773 C CA . VAL A 1 102 ? 12.350 4.448 9.847 1.00 89.25 102 VAL A CA 1
ATOM 774 C C . VAL A 1 102 ? 11.139 3.671 10.346 1.00 89.25 102 VAL A C 1
ATOM 776 O O . VAL A 1 102 ? 10.198 3.421 9.597 1.00 89.25 102 VAL A O 1
ATOM 779 N N . GLU A 1 103 ? 11.134 3.333 11.636 1.00 90.00 103 GLU A N 1
ATOM 780 C CA . GLU A 1 103 ? 10.075 2.529 12.260 1.00 90.00 103 GLU A CA 1
ATOM 781 C C . GLU A 1 103 ? 8.669 3.091 12.019 1.00 90.00 103 GLU A C 1
ATOM 783 O O . GLU A 1 103 ? 7.764 2.351 11.640 1.00 90.00 103 GLU A O 1
ATOM 788 N N . LYS A 1 104 ? 8.492 4.407 12.194 1.00 90.00 104 LYS A N 1
ATOM 789 C CA . LYS A 1 104 ? 7.198 5.059 11.966 1.00 90.00 104 LYS A CA 1
ATOM 790 C C . LYS A 1 104 ? 6.732 4.893 10.517 1.00 90.00 104 LYS A C 1
ATOM 792 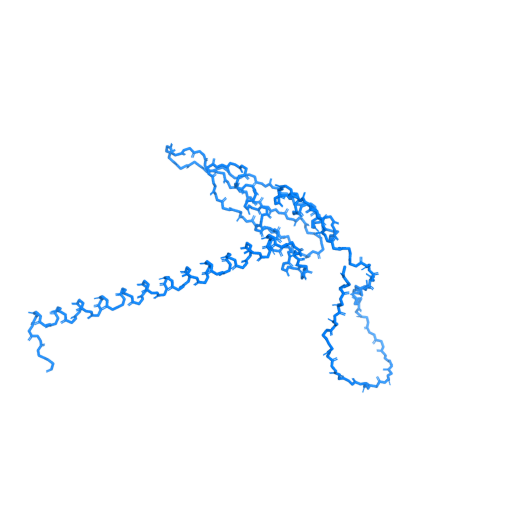O O . LYS A 1 104 ? 5.562 4.626 10.291 1.00 90.00 104 LYS A O 1
ATOM 797 N N . ALA A 1 105 ? 7.641 5.011 9.550 1.00 87.81 105 ALA A N 1
ATOM 798 C CA . ALA A 1 105 ? 7.303 4.854 8.139 1.00 87.81 105 ALA A CA 1
ATOM 799 C C . ALA A 1 105 ? 6.897 3.409 7.814 1.00 87.81 105 ALA A C 1
ATOM 801 O O . ALA A 1 105 ? 5.906 3.211 7.124 1.00 87.81 105 ALA A O 1
ATOM 802 N N . ALA A 1 106 ? 7.604 2.411 8.359 1.00 91.25 106 ALA A N 1
ATOM 803 C CA . ALA A 1 106 ? 7.233 1.001 8.196 1.00 91.25 106 ALA A CA 1
ATOM 804 C C . ALA A 1 106 ? 5.850 0.684 8.789 1.00 91.25 106 ALA A C 1
ATOM 806 O O . ALA A 1 106 ? 5.095 -0.110 8.232 1.00 91.25 106 ALA A O 1
ATOM 807 N N . ARG A 1 10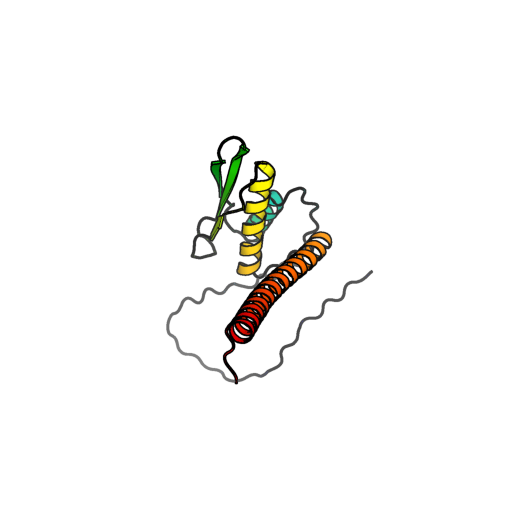7 ? 5.510 1.306 9.924 1.00 92.19 107 ARG A N 1
ATOM 808 C CA . ARG A 1 107 ? 4.208 1.125 10.575 1.00 92.19 107 ARG A CA 1
ATOM 809 C C . ARG A 1 107 ? 3.068 1.755 9.775 1.00 92.19 107 ARG A C 1
ATOM 811 O O . ARG A 1 107 ? 2.043 1.110 9.587 1.00 92.19 107 ARG A O 1
ATOM 818 N N . GLU A 1 108 ? 3.261 2.980 9.290 1.00 90.69 108 GLU A N 1
ATOM 819 C CA . GLU A 1 108 ? 2.289 3.685 8.438 1.00 90.69 108 GLU A CA 1
ATOM 820 C C . GLU A 1 108 ? 2.075 2.954 7.104 1.00 90.69 108 GLU A C 1
ATOM 822 O O . GLU A 1 108 ? 0.948 2.863 6.631 1.00 90.69 108 GLU A O 1
ATOM 827 N N . ASP A 1 109 ? 3.136 2.381 6.527 1.00 90.75 109 ASP A N 1
ATOM 828 C CA . ASP A 1 109 ? 3.056 1.561 5.313 1.00 90.75 109 ASP A CA 1
ATOM 829 C C . ASP A 1 109 ? 2.216 0.299 5.540 1.00 90.75 109 ASP A C 1
ATOM 831 O O . ASP A 1 109 ? 1.272 0.033 4.804 1.00 90.75 109 ASP A O 1
ATOM 835 N N . ALA A 1 110 ? 2.480 -0.436 6.622 1.00 93.06 110 ALA A N 1
ATOM 836 C CA . ALA A 1 110 ? 1.691 -1.617 6.960 1.00 93.06 110 ALA A CA 1
ATOM 837 C C . ALA A 1 110 ? 0.220 -1.271 7.267 1.00 93.06 110 ALA A C 1
ATOM 839 O O . ALA A 1 110 ? -0.686 -2.026 6.909 1.00 93.06 110 ALA A O 1
ATOM 840 N N . ALA A 1 111 ? -0.030 -0.116 7.897 1.00 92.19 111 ALA A N 1
ATOM 841 C CA . ALA A 1 111 ? -1.380 0.395 8.122 1.00 92.19 111 ALA A CA 1
ATOM 842 C C . ALA A 1 111 ? -2.094 0.738 6.805 1.00 92.19 111 ALA A C 1
ATOM 844 O O . ALA A 1 111 ? -3.279 0.442 6.662 1.00 92.19 111 ALA A O 1
ATOM 845 N N . TYR A 1 112 ? -1.380 1.336 5.847 1.00 89.69 112 TYR A N 1
ATOM 846 C CA . TYR A 1 112 ? -1.903 1.655 4.519 1.00 89.69 112 TYR A CA 1
ATOM 847 C C . TYR A 1 112 ? -2.318 0.401 3.756 1.00 89.69 112 TYR A C 1
ATOM 849 O O . TYR A 1 112 ? -3.440 0.329 3.262 1.00 89.69 112 TYR A O 1
ATOM 857 N N . GLU A 1 113 ? -1.445 -0.602 3.708 1.00 91.25 113 GLU A N 1
ATOM 858 C CA . GLU A 1 113 ? -1.725 -1.852 3.003 1.00 91.25 113 GLU A CA 1
ATOM 859 C C . GLU A 1 113 ? -2.947 -2.568 3.613 1.00 91.25 113 GLU A C 1
ATOM 861 O O . GLU A 1 113 ? -3.842 -3.005 2.889 1.00 91.25 113 GLU A O 1
ATOM 866 N N . MET A 1 114 ? -3.066 -2.601 4.949 1.00 92.19 114 MET A N 1
ATOM 867 C CA . MET A 1 114 ? -4.265 -3.134 5.611 1.00 92.19 114 MET A CA 1
ATOM 868 C C . MET A 1 114 ? -5.522 -2.303 5.308 1.00 92.19 114 MET A C 1
ATOM 870 O O . MET A 1 114 ? -6.604 -2.857 5.110 1.00 92.19 114 MET A O 1
ATOM 874 N N . LEU A 1 115 ? -5.399 -0.976 5.249 1.00 89.38 115 LEU A N 1
ATOM 875 C CA . LEU A 1 115 ? -6.511 -0.089 4.916 1.00 89.38 115 LEU A CA 1
ATOM 876 C C . LEU A 1 115 ? -7.019 -0.345 3.492 1.00 89.38 115 LEU A C 1
ATOM 878 O O . LEU A 1 115 ? -8.229 -0.399 3.293 1.00 89.38 115 LEU A O 1
ATOM 882 N N . CYS A 1 116 ? -6.125 -0.545 2.522 1.00 86.25 116 CYS A N 1
ATOM 883 C CA . CYS A 1 116 ? -6.498 -0.923 1.158 1.00 86.25 116 CYS A CA 1
ATOM 884 C C . CYS A 1 116 ? -7.313 -2.222 1.137 1.00 86.25 116 CYS A C 1
ATOM 886 O O . CYS A 1 116 ? -8.416 -2.229 0.593 1.00 86.25 116 CYS A O 1
ATOM 888 N N . VAL A 1 117 ? -6.838 -3.271 1.819 1.00 88.56 117 VAL A N 1
ATOM 889 C CA . VAL A 1 117 ? -7.563 -4.550 1.920 1.00 88.56 117 VAL A CA 1
ATOM 890 C C . VAL A 1 117 ? -8.947 -4.361 2.544 1.00 88.56 117 VAL A C 1
ATOM 892 O O . VAL A 1 117 ? -9.934 -4.882 2.030 1.00 88.56 117 VAL A O 1
ATOM 895 N N . LEU A 1 118 ? -9.058 -3.587 3.626 1.00 86.56 118 LEU A N 1
ATOM 896 C CA . LEU A 1 118 ? -10.353 -3.320 4.253 1.00 86.56 118 LEU A CA 1
ATOM 897 C C . LEU A 1 118 ? -11.323 -2.585 3.331 1.00 86.56 118 LEU A C 1
ATOM 899 O O . LEU A 1 118 ? -12.511 -2.909 3.318 1.00 86.56 118 LEU A O 1
ATOM 903 N N . LEU A 1 119 ? -10.853 -1.586 2.587 1.00 84.12 119 LEU A N 1
ATOM 904 C CA . LEU A 1 119 ? -11.694 -0.847 1.647 1.00 84.12 119 LEU A CA 1
ATOM 905 C C . LEU A 1 119 ? -12.207 -1.766 0.535 1.00 84.12 119 LEU A C 1
ATOM 907 O O . LEU A 1 119 ? -13.401 -1.739 0.238 1.00 84.12 119 LEU A O 1
ATOM 911 N N . ASP A 1 120 ? -11.341 -2.635 0.012 1.00 83.75 120 ASP A N 1
ATOM 912 C CA . ASP A 1 120 ? -11.701 -3.603 -1.024 1.00 83.75 120 ASP A CA 1
ATOM 913 C C . ASP A 1 120 ? -12.737 -4.619 -0.518 1.00 83.75 120 ASP A C 1
ATOM 915 O O . ASP A 1 120 ? -13.749 -4.854 -1.179 1.00 83.75 120 ASP A O 1
ATOM 919 N N . VAL A 1 121 ? -12.546 -5.177 0.685 1.00 82.69 121 VAL A N 1
ATOM 920 C CA . VAL A 1 121 ? -13.467 -6.180 1.254 1.00 82.69 121 VAL A CA 1
ATOM 921 C C . VAL A 1 121 ? -14.800 -5.559 1.684 1.00 82.69 121 VAL A C 1
ATOM 923 O O . VAL A 1 121 ? -15.854 -6.174 1.529 1.00 82.69 121 VAL A O 1
ATOM 926 N N . THR A 1 122 ? -14.789 -4.335 2.218 1.00 79.00 122 THR A N 1
ATOM 927 C CA . THR A 1 122 ? -16.021 -3.644 2.646 1.00 79.00 122 THR A CA 1
ATOM 928 C C . THR A 1 122 ? -16.760 -2.953 1.498 1.00 79.00 122 THR A C 1
ATOM 930 O O . THR A 1 122 ? -17.885 -2.490 1.699 1.00 79.00 122 THR A O 1
ATOM 933 N N . GLY A 1 123 ? -16.146 -2.849 0.314 1.00 75.12 123 GLY A N 1
ATOM 934 C CA . GLY A 1 123 ? -16.670 -2.074 -0.813 1.00 75.12 123 GLY A CA 1
ATOM 935 C C . GLY A 1 123 ? -16.793 -0.575 -0.515 1.00 75.12 123 GLY A C 1
ATOM 936 O O . GLY A 1 123 ? -17.573 0.124 -1.165 1.00 75.12 123 GLY A O 1
ATOM 937 N N . LYS A 1 124 ? -16.077 -0.077 0.500 1.00 77.19 124 LYS A N 1
ATOM 938 C CA . LYS A 1 124 ? -16.089 1.336 0.892 1.00 77.19 124 LYS A CA 1
ATOM 939 C C . LYS A 1 124 ? -15.009 2.095 0.130 1.00 77.19 124 LYS A C 1
ATOM 941 O O . LYS A 1 124 ? -13.931 1.581 -0.141 1.00 77.19 124 LYS A O 1
ATOM 946 N N . GLU A 1 125 ? -15.269 3.369 -0.146 1.00 73.06 125 GLU A N 1
ATOM 947 C CA . GLU A 1 125 ? -14.283 4.268 -0.740 1.00 73.06 125 GLU A CA 1
ATOM 948 C C . GLU A 1 125 ? -14.005 5.469 0.157 1.00 73.06 125 GLU A C 1
ATOM 950 O O . GLU A 1 125 ? -14.912 6.077 0.730 1.00 73.06 125 GLU A O 1
ATOM 955 N N . ILE A 1 126 ? -12.736 5.869 0.205 1.00 74.50 126 ILE A N 1
ATOM 956 C CA . ILE A 1 126 ? -12.327 7.121 0.831 1.00 74.50 126 ILE A CA 1
ATOM 957 C C . ILE A 1 126 ? -12.684 8.288 -0.100 1.00 74.50 126 ILE A C 1
ATOM 959 O O . ILE A 1 126 ? -12.146 8.429 -1.202 1.00 74.50 126 ILE A O 1
ATOM 963 N N . GLN A 1 127 ? -13.575 9.165 0.364 1.00 71.94 127 GLN A N 1
ATOM 964 C CA . GLN A 1 127 ? -13.956 10.399 -0.333 1.00 71.94 127 GLN A CA 1
ATOM 965 C C . GLN A 1 127 ? -13.122 11.609 0.114 1.00 71.94 127 GLN A C 1
ATOM 967 O O . GLN A 1 127 ? -13.653 12.690 0.352 1.00 71.94 127 GLN A O 1
ATOM 972 N N . ASP A 1 128 ? -11.806 11.434 0.215 1.00 75.94 128 ASP A N 1
ATOM 973 C CA . ASP A 1 128 ? -10.866 12.533 0.432 1.00 75.94 128 ASP A CA 1
ATOM 974 C C . ASP A 1 128 ? -10.196 12.925 -0.895 1.00 75.94 128 ASP A C 1
ATOM 976 O O . ASP A 1 128 ? -9.762 12.075 -1.679 1.00 75.94 128 ASP A O 1
ATOM 980 N N . TYR A 1 129 ? -10.138 14.227 -1.180 1.00 68.19 129 TYR A N 1
ATOM 981 C CA . TYR A 1 129 ? -9.595 14.731 -2.444 1.00 68.19 129 TYR A CA 1
ATOM 982 C C . TYR A 1 129 ? -8.094 14.447 -2.592 1.00 68.19 129 TYR A C 1
ATOM 984 O O . TYR A 1 129 ? -7.636 14.109 -3.688 1.00 68.19 129 TYR A O 1
ATOM 992 N N . ASN A 1 130 ? -7.329 14.548 -1.500 1.00 77.19 130 ASN A N 1
ATOM 993 C CA . ASN A 1 130 ? -5.897 14.263 -1.523 1.00 77.19 130 ASN A CA 1
ATOM 994 C C . ASN A 1 130 ? -5.663 12.766 -1.702 1.00 77.19 130 ASN A C 1
ATOM 996 O O . ASN A 1 130 ? -4.854 12.377 -2.541 1.00 77.19 130 ASN A O 1
ATOM 1000 N N . TYR A 1 131 ? -6.434 11.933 -1.002 1.00 70.56 131 TYR A N 1
ATOM 1001 C CA . TYR A 1 131 ? -6.397 10.485 -1.175 1.00 70.56 131 TYR A CA 1
ATOM 1002 C C . TYR A 1 131 ? -6.694 10.078 -2.622 1.00 70.56 131 TYR A C 1
ATOM 1004 O O . TYR A 1 131 ? -5.934 9.312 -3.206 1.00 70.56 131 TYR A O 1
ATOM 1012 N N . ARG A 1 132 ? -7.733 10.644 -3.256 1.00 74.50 132 ARG A N 1
ATOM 1013 C CA . ARG A 1 132 ? -8.054 10.364 -4.669 1.00 74.50 132 ARG A CA 1
ATOM 1014 C C . ARG A 1 132 ? -6.911 10.717 -5.617 1.00 74.50 132 ARG A C 1
ATOM 1016 O O . ARG A 1 132 ? -6.617 9.942 -6.524 1.00 74.50 132 ARG A O 1
ATOM 1023 N N . LYS A 1 133 ? -6.248 11.860 -5.409 1.00 76.56 133 LYS A N 1
ATOM 1024 C CA . LYS A 1 133 ? -5.065 12.236 -6.200 1.00 76.56 133 LYS A CA 1
ATOM 1025 C C . LYS A 1 133 ? -3.907 11.267 -5.997 1.00 76.56 133 LYS A C 1
ATOM 1027 O O . LYS A 1 133 ? -3.292 10.856 -6.975 1.00 76.56 133 LYS A O 1
ATOM 1032 N N . VAL A 1 134 ? -3.611 10.914 -4.748 1.00 80.62 134 VAL A N 1
ATOM 1033 C CA . VAL A 1 134 ? -2.522 9.987 -4.421 1.00 80.62 134 VAL A CA 1
ATOM 1034 C C . VAL A 1 134 ? -2.804 8.600 -4.995 1.00 80.62 134 VAL A C 1
ATOM 1036 O O . VAL A 1 134 ? -1.915 8.030 -5.621 1.00 80.62 134 VAL A O 1
ATOM 1039 N N . LYS A 1 135 ? -4.039 8.098 -4.878 1.00 80.12 135 LYS A N 1
ATOM 1040 C CA . LYS A 1 135 ? -4.468 6.824 -5.469 1.00 80.12 135 LYS A CA 1
ATOM 1041 C C . LYS A 1 135 ? -4.273 6.826 -6.986 1.00 80.12 135 LYS A C 1
ATOM 1043 O O . LYS A 1 135 ? -3.566 5.971 -7.503 1.00 80.12 135 LYS A O 1
ATOM 1048 N N . LEU A 1 136 ? -4.774 7.852 -7.679 1.00 84.38 136 LEU A N 1
ATOM 1049 C CA . LEU A 1 136 ? -4.607 7.994 -9.131 1.00 84.38 136 LEU A CA 1
ATOM 1050 C C . LEU A 1 136 ? -3.129 8.011 -9.557 1.00 84.38 136 LEU A C 1
ATOM 1052 O O . LEU A 1 136 ? -2.751 7.376 -10.544 1.00 84.38 136 LEU A O 1
ATOM 1056 N N . LEU A 1 137 ? -2.286 8.743 -8.822 1.00 86.62 137 LEU A N 1
ATOM 1057 C CA . LEU A 1 137 ? -0.846 8.784 -9.075 1.00 86.62 137 LEU A CA 1
ATOM 1058 C C . LEU A 1 137 ? -0.189 7.425 -8.826 1.00 86.62 137 LEU A C 1
ATOM 1060 O O . LEU A 1 137 ? 0.664 7.018 -9.611 1.00 86.62 137 LEU A O 1
ATOM 1064 N N . SER A 1 138 ? -0.586 6.722 -7.765 1.00 84.38 138 SER A N 1
ATOM 1065 C CA . SER A 1 138 ? -0.062 5.394 -7.453 1.00 84.38 138 SER A CA 1
ATOM 1066 C C . SER A 1 138 ? -0.428 4.379 -8.531 1.00 84.38 138 SER A C 1
ATOM 1068 O O . SER A 1 138 ? 0.444 3.648 -8.995 1.00 84.38 138 SER A O 1
ATOM 1070 N N . ASP A 1 139 ? -1.684 4.373 -8.976 1.00 87.81 139 ASP A N 1
ATOM 1071 C CA . ASP A 1 139 ? -2.164 3.485 -10.038 1.00 87.81 139 ASP A CA 1
ATOM 1072 C C . ASP A 1 139 ? -1.402 3.742 -11.345 1.00 87.81 139 ASP A C 1
ATOM 1074 O O . ASP A 1 139 ? -0.920 2.814 -11.998 1.00 87.81 139 ASP A O 1
ATOM 1078 N N . SER A 1 140 ? -1.201 5.021 -11.680 1.00 91.44 140 SER A N 1
ATOM 1079 C CA . SER A 1 140 ? -0.418 5.431 -12.851 1.00 91.44 140 SER A CA 1
ATOM 1080 C C . SER A 1 140 ? 1.041 4.978 -12.754 1.00 91.44 140 SER A C 1
ATOM 1082 O O . SER A 1 140 ? 1.609 4.492 -13.729 1.00 91.44 140 SER A O 1
ATOM 1084 N N . ASN A 1 141 ? 1.658 5.104 -11.576 1.00 92.81 141 ASN A N 1
ATOM 1085 C CA . ASN A 1 141 ? 3.041 4.686 -11.348 1.00 92.81 141 ASN A CA 1
ATOM 1086 C C . ASN A 1 141 ? 3.196 3.158 -11.453 1.00 92.81 141 ASN A C 1
ATOM 1088 O O . ASN A 1 141 ? 4.144 2.666 -12.063 1.00 92.81 141 ASN A O 1
ATOM 1092 N N . ASN A 1 142 ? 2.226 2.400 -10.941 1.00 90.62 142 ASN A N 1
ATOM 1093 C CA . ASN A 1 142 ? 2.199 0.944 -11.072 1.00 90.62 142 ASN A CA 1
ATOM 1094 C C . ASN A 1 142 ? 2.070 0.508 -12.541 1.00 90.62 142 ASN A C 1
ATOM 1096 O O . ASN A 1 142 ? 2.809 -0.373 -12.984 1.00 90.62 142 ASN A O 1
ATOM 1100 N N . ALA A 1 143 ? 1.198 1.162 -13.316 1.00 93.62 143 ALA A N 1
ATOM 1101 C CA . ALA A 1 143 ? 1.062 0.911 -14.751 1.00 93.62 143 ALA A CA 1
ATOM 1102 C C . ALA A 1 143 ? 2.352 1.242 -15.522 1.00 93.62 143 ALA A C 1
ATOM 1104 O O . ALA A 1 143 ? 2.789 0.458 -16.365 1.00 93.62 143 ALA A O 1
ATOM 1105 N N . LEU A 1 144 ? 3.003 2.364 -15.196 1.00 94.94 144 LEU A N 1
ATOM 1106 C CA . LEU A 1 144 ? 4.296 2.732 -15.778 1.00 94.94 144 LEU A CA 1
ATOM 1107 C C . LEU A 1 144 ? 5.376 1.701 -15.453 1.00 94.94 144 LEU A C 1
ATOM 1109 O O . LEU A 1 144 ? 6.103 1.284 -16.348 1.00 94.94 144 LEU A O 1
ATOM 1113 N N . ARG A 1 145 ? 5.460 1.245 -14.200 1.00 93.56 145 ARG A N 1
ATOM 1114 C CA . ARG A 1 145 ? 6.421 0.215 -13.790 1.00 93.56 145 ARG A CA 1
ATOM 1115 C C . ARG A 1 145 ? 6.201 -1.098 -14.545 1.00 93.56 145 ARG A C 1
ATOM 1117 O O . ARG A 1 145 ? 7.174 -1.709 -14.976 1.00 93.56 145 ARG A O 1
ATOM 1124 N N . ALA A 1 146 ? 4.949 -1.506 -14.746 1.00 94.62 146 ALA A N 1
ATOM 1125 C CA . ALA A 1 146 ? 4.631 -2.674 -15.564 1.00 94.62 146 ALA A CA 1
ATOM 1126 C C . ALA A 1 146 ? 5.077 -2.487 -17.027 1.00 94.62 146 ALA A C 1
ATOM 1128 O O . ALA A 1 146 ? 5.666 -3.395 -17.610 1.00 94.62 146 ALA A O 1
ATOM 1129 N N . GLY A 1 147 ? 4.859 -1.297 -17.598 1.00 95.88 147 GLY A N 1
ATOM 1130 C CA . GLY A 1 147 ? 5.313 -0.960 -18.950 1.00 95.88 147 GLY A CA 1
ATOM 1131 C C . GLY A 1 147 ? 6.837 -0.962 -19.097 1.00 95.88 147 GLY A C 1
ATOM 1132 O O . GLY A 1 147 ? 7.355 -1.494 -20.076 1.00 95.88 147 GLY A O 1
ATOM 1133 N N . VAL A 1 148 ? 7.564 -0.433 -18.107 1.00 96.38 148 VAL A N 1
ATOM 1134 C CA . VAL A 1 148 ? 9.035 -0.489 -18.067 1.00 96.38 148 VAL A CA 1
ATOM 1135 C C . VAL A 1 148 ? 9.517 -1.938 -18.058 1.00 96.38 148 VAL A C 1
ATOM 1137 O O . VAL A 1 148 ? 10.367 -2.283 -18.872 1.00 96.38 148 VAL A O 1
ATOM 1140 N N . GLY A 1 149 ? 8.917 -2.806 -17.236 1.00 95.38 149 GLY A N 1
ATOM 1141 C CA . GLY A 1 149 ? 9.283 -4.226 -17.205 1.00 95.38 149 GLY A CA 1
ATOM 1142 C C . GLY A 1 149 ? 9.073 -4.937 -18.549 1.00 95.38 149 GLY A C 1
ATOM 1143 O O . GLY A 1 149 ? 9.928 -5.702 -18.987 1.00 95.38 149 GLY A O 1
ATOM 1144 N N . GLN A 1 150 ? 7.975 -4.643 -19.254 1.00 96.44 150 GLN A N 1
ATOM 1145 C CA . GLN A 1 150 ? 7.736 -5.187 -20.599 1.00 96.44 150 GLN A CA 1
ATOM 1146 C C . GLN A 1 150 ? 8.758 -4.678 -21.623 1.00 96.44 150 GLN A C 1
ATOM 1148 O O . GLN A 1 150 ? 9.213 -5.435 -22.484 1.00 96.44 150 GLN A O 1
ATOM 1153 N N . LEU A 1 151 ? 9.124 -3.396 -21.539 1.00 96.69 151 LEU A N 1
ATOM 1154 C CA . LEU A 1 151 ? 10.109 -2.799 -22.433 1.00 96.69 151 LEU A CA 1
ATOM 1155 C C . LEU A 1 151 ? 11.493 -3.420 -22.219 1.00 96.69 151 LEU A C 1
ATOM 1157 O O . LEU A 1 151 ? 12.140 -3.792 -23.197 1.00 96.69 151 LEU A O 1
ATOM 1161 N N . GLU A 1 152 ? 11.915 -3.590 -20.968 1.00 97.00 152 GLU A N 1
ATOM 1162 C CA . GLU A 1 152 ? 13.171 -4.259 -20.612 1.00 97.00 152 GLU A CA 1
ATOM 1163 C C . GLU A 1 152 ? 13.214 -5.698 -21.148 1.00 97.00 152 GLU A C 1
ATOM 1165 O O . GLU A 1 152 ? 14.190 -6.091 -21.788 1.00 97.00 152 GLU A O 1
ATOM 1170 N N . GLU A 1 153 ? 12.126 -6.462 -20.997 1.00 96.81 153 GLU A N 1
ATOM 1171 C CA . GLU A 1 153 ? 12.034 -7.819 -21.546 1.00 96.81 153 GLU A CA 1
ATOM 1172 C C . GLU A 1 153 ? 12.143 -7.828 -23.082 1.00 96.81 153 GLU A C 1
ATOM 1174 O O . GLU A 1 153 ? 12.834 -8.667 -23.670 1.00 96.81 153 GLU A O 1
ATOM 1179 N N . SER A 1 154 ? 11.477 -6.885 -23.755 1.00 96.19 154 SER A N 1
ATOM 1180 C CA . SER A 1 154 ? 11.539 -6.763 -25.215 1.00 96.19 154 SER A CA 1
ATOM 1181 C C . SER A 1 154 ? 12.937 -6.381 -25.710 1.00 96.19 154 SER A C 1
ATOM 1183 O O . SER A 1 154 ? 13.394 -6.902 -26.730 1.00 96.19 154 SER A O 1
ATOM 1185 N N . TYR A 1 155 ? 13.636 -5.523 -24.962 1.00 96.56 155 TYR A N 1
ATOM 1186 C CA . TYR A 1 155 ? 14.993 -5.094 -25.265 1.00 96.56 155 TYR A CA 1
ATOM 1187 C C . TYR A 1 155 ? 15.977 -6.260 -25.166 1.00 96.56 155 TYR A C 1
ATOM 1189 O O . TYR A 1 155 ? 16.755 -6.475 -26.094 1.00 96.56 155 TYR A O 1
ATOM 1197 N N . GLU A 1 156 ? 15.900 -7.067 -24.105 1.00 96.88 156 GLU A N 1
ATOM 1198 C CA . GLU A 1 156 ? 16.768 -8.240 -23.951 1.00 96.88 156 GLU A CA 1
ATOM 1199 C C . GLU A 1 156 ? 16.519 -9.293 -25.042 1.00 96.88 156 GLU A C 1
ATOM 1201 O O . GLU A 1 156 ? 17.470 -9.841 -25.603 1.00 96.88 156 GLU A O 1
ATOM 1206 N N . LYS A 1 157 ? 15.258 -9.521 -25.442 1.00 96.69 157 LYS A N 1
ATOM 1207 C CA . LYS A 1 157 ? 14.936 -10.395 -26.588 1.00 96.69 157 LYS A CA 1
ATOM 1208 C C . LYS A 1 157 ? 15.540 -9.876 -27.893 1.00 96.69 157 LYS A C 1
ATOM 1210 O O . LYS A 1 157 ? 16.118 -10.650 -28.659 1.00 96.69 157 LYS A O 1
ATOM 1215 N N . LEU A 1 158 ? 15.413 -8.574 -28.152 1.00 96.44 158 LEU A N 1
ATOM 1216 C CA . LEU A 1 158 ? 15.948 -7.947 -29.359 1.00 96.44 158 LEU A CA 1
ATOM 1217 C C . LEU A 1 158 ? 17.477 -8.017 -29.393 1.00 96.44 158 LEU A C 1
ATOM 1219 O O . LEU A 1 158 ? 18.056 -8.383 -30.416 1.00 96.44 158 LEU A O 1
ATOM 1223 N N . LYS A 1 159 ? 18.123 -7.717 -28.267 1.00 96.44 159 LYS A N 1
ATOM 1224 C CA . LYS A 1 159 ? 19.572 -7.795 -28.099 1.00 96.44 159 LYS A CA 1
ATOM 1225 C C . LYS A 1 159 ? 20.088 -9.217 -28.325 1.00 96.44 159 LYS A C 1
ATOM 1227 O O . LYS A 1 159 ? 20.988 -9.403 -29.135 1.00 96.44 159 LYS A O 1
ATOM 1232 N N . ALA A 1 160 ? 19.451 -10.227 -27.729 1.00 95.44 160 ALA A N 1
ATOM 1233 C CA . ALA A 1 160 ? 19.807 -11.629 -27.952 1.00 95.44 160 ALA A CA 1
ATOM 1234 C C . ALA A 1 160 ? 19.654 -12.054 -29.427 1.00 95.44 160 ALA A C 1
ATOM 1236 O O . ALA A 1 160 ? 20.502 -12.768 -29.968 1.00 95.44 160 ALA A O 1
ATOM 1237 N N . SER A 1 161 ? 18.596 -11.592 -30.105 1.00 95.06 161 SER A N 1
ATOM 1238 C CA . SER A 1 161 ? 18.407 -11.837 -31.540 1.00 95.06 161 SER A CA 1
ATOM 1239 C C . SER A 1 161 ? 19.499 -11.177 -32.385 1.00 95.06 161 SER A C 1
ATOM 1241 O O . SER A 1 161 ? 19.965 -11.773 -33.358 1.00 95.06 161 SER A O 1
ATOM 1243 N N . TYR A 1 162 ? 19.894 -9.952 -32.036 1.00 93.62 162 TYR A N 1
ATOM 1244 C CA . TYR A 1 162 ? 20.962 -9.230 -32.717 1.00 93.62 162 TYR A CA 1
ATOM 1245 C C . TYR A 1 162 ? 22.309 -9.934 -32.533 1.00 93.62 162 TYR A C 1
ATOM 1247 O O . TYR A 1 162 ? 22.976 -10.233 -33.521 1.00 93.62 162 TYR A O 1
ATOM 1255 N N . ASP A 1 163 ? 22.662 -10.298 -31.299 1.00 93.81 163 ASP A N 1
ATOM 1256 C CA . ASP A 1 163 ? 23.906 -11.006 -30.986 1.00 93.81 163 ASP A CA 1
ATOM 1257 C C . ASP A 1 163 ? 23.988 -12.357 -31.722 1.00 93.81 163 ASP A C 1
ATOM 1259 O O . ASP A 1 163 ? 25.031 -12.713 -32.271 1.00 93.81 163 ASP A O 1
ATOM 1263 N N . SER A 1 164 ? 22.868 -13.085 -31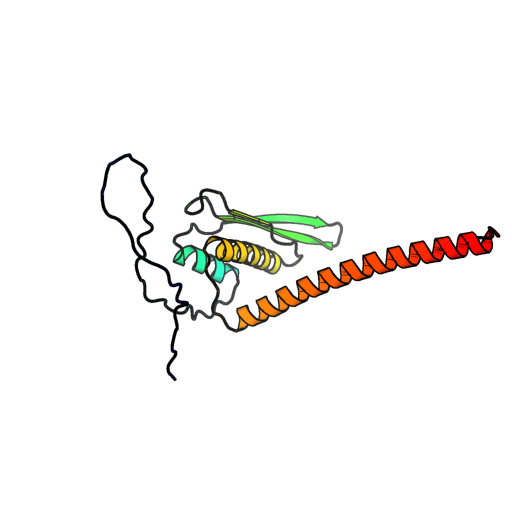.825 1.00 92.06 164 SER A N 1
ATOM 1264 C CA . SER A 1 164 ? 22.775 -14.320 -32.617 1.00 92.06 164 SER A CA 1
ATOM 1265 C C . SER A 1 164 ? 22.993 -14.088 -34.118 1.00 92.06 164 SER A C 1
ATOM 1267 O O . SER A 1 164 ? 23.646 -14.895 -34.786 1.00 92.06 164 SER A O 1
ATOM 1269 N N . LEU A 1 165 ? 22.448 -13.002 -34.671 1.00 91.75 165 LEU A N 1
ATOM 1270 C CA . LEU A 1 165 ? 22.614 -12.656 -36.083 1.00 91.75 165 LEU A CA 1
ATOM 1271 C C . LEU A 1 165 ? 24.054 -12.243 -36.390 1.00 91.75 165 LEU A C 1
ATOM 1273 O O . LEU A 1 165 ? 24.623 -12.713 -37.373 1.00 91.75 165 LEU A O 1
ATOM 1277 N N . VAL A 1 166 ? 24.656 -11.419 -35.530 1.00 90.19 166 VAL A N 1
ATOM 1278 C CA . VAL A 1 166 ? 26.065 -11.027 -35.639 1.00 90.19 166 VAL A CA 1
ATOM 1279 C C . VAL A 1 166 ? 26.961 -12.257 -35.570 1.00 90.19 166 VAL A C 1
ATOM 1281 O O . VAL A 1 166 ? 27.835 -12.412 -36.418 1.00 90.19 166 VAL A O 1
ATOM 1284 N N . LYS A 1 167 ? 26.710 -13.172 -34.627 1.00 88.00 167 LYS A N 1
ATOM 1285 C CA . LYS A 1 167 ? 27.477 -14.415 -34.509 1.00 88.00 167 LYS A CA 1
ATOM 1286 C C . LYS A 1 167 ? 27.414 -15.253 -35.791 1.00 88.00 167 LYS A C 1
ATOM 1288 O O . LYS A 1 167 ? 28.463 -15.602 -36.319 1.00 88.00 167 LYS A O 1
ATOM 1293 N N . ARG A 1 168 ? 26.218 -15.477 -36.354 1.00 83.88 168 ARG A N 1
ATOM 1294 C CA . ARG A 1 168 ? 26.058 -16.180 -37.645 1.00 83.88 168 ARG A CA 1
ATOM 1295 C C . ARG A 1 168 ? 26.789 -15.488 -38.796 1.00 83.88 168 ARG A C 1
ATOM 1297 O O . ARG A 1 168 ? 27.396 -16.153 -39.628 1.00 83.88 168 ARG A O 1
ATOM 1304 N N . HIS A 1 169 ? 26.755 -14.156 -38.837 1.00 79.19 169 HIS A N 1
ATOM 1305 C CA . HIS A 1 169 ? 27.432 -13.382 -39.878 1.00 79.19 169 HIS A CA 1
ATOM 1306 C C . HIS A 1 169 ? 28.963 -13.462 -39.767 1.00 79.19 169 HIS A C 1
ATOM 1308 O O . HIS A 1 169 ? 29.649 -13.559 -40.781 1.00 79.1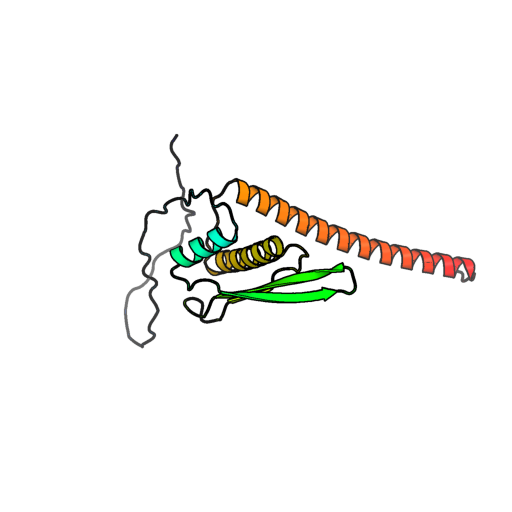9 169 HIS A O 1
ATOM 1314 N N . VAL A 1 170 ? 29.499 -13.457 -38.542 1.00 77.94 170 VAL A N 1
ATOM 1315 C CA . VAL A 1 170 ? 30.939 -13.589 -38.264 1.00 77.94 170 VAL A CA 1
ATOM 1316 C C . VAL A 1 170 ? 31.433 -15.021 -38.500 1.00 77.94 170 VAL A C 1
ATOM 1318 O O . VAL A 1 170 ? 32.546 -15.204 -38.986 1.00 77.94 170 VAL A O 1
ATOM 1321 N N . GLU A 1 171 ? 30.613 -16.034 -38.209 1.00 75.19 171 GLU A N 1
ATOM 1322 C CA . GLU A 1 171 ? 30.942 -17.456 -38.407 1.00 75.19 171 GLU A CA 1
ATOM 1323 C C . GLU A 1 171 ? 30.808 -17.918 -39.874 1.00 75.19 171 GLU A C 1
ATOM 1325 O O . GLU A 1 171 ? 31.191 -19.036 -40.210 1.00 75.19 171 GLU A O 1
ATOM 1330 N N . GLY A 1 172 ? 30.352 -17.045 -40.781 1.00 62.22 172 GLY A N 1
ATOM 1331 C CA . GLY A 1 172 ? 30.363 -17.300 -42.225 1.00 62.22 172 GLY A CA 1
ATOM 1332 C C . GLY A 1 172 ? 29.313 -18.305 -42.708 1.00 62.22 172 GLY A C 1
ATOM 1333 O O . GLY A 1 172 ? 29.427 -18.816 -43.826 1.00 62.22 172 GLY A O 1
ATOM 1334 N N . GLU A 1 173 ? 28.280 -18.582 -41.910 1.00 57.56 173 GLU A N 1
ATOM 1335 C CA . GLU A 1 173 ? 27.140 -19.388 -42.347 1.00 57.56 173 GLU A CA 1
ATOM 1336 C C . GLU A 1 173 ? 26.288 -18.570 -43.331 1.00 57.56 173 GLU A C 1
ATOM 1338 O O . GLU A 1 173 ? 25.637 -17.587 -42.965 1.00 57.56 173 GLU A O 1
ATOM 1343 N N . ARG A 1 174 ? 26.316 -18.948 -44.616 1.00 53.62 174 ARG A N 1
ATOM 1344 C CA . ARG A 1 174 ? 25.385 -18.398 -45.611 1.00 53.62 174 ARG A CA 1
ATOM 1345 C C . ARG A 1 174 ? 23.978 -18.918 -45.318 1.00 53.62 174 ARG A C 1
ATOM 1347 O O . ARG A 1 174 ? 23.812 -20.114 -45.090 1.00 53.62 174 ARG A O 1
ATOM 1354 N N . VAL A 1 175 ? 23.012 -17.998 -45.355 1.00 54.09 175 VAL A N 1
ATOM 1355 C CA . VAL A 1 175 ? 21.566 -18.277 -45.427 1.00 54.09 175 VAL A CA 1
ATOM 1356 C C . VAL A 1 175 ? 21.264 -19.211 -46.594 1.00 54.09 175 VAL A C 1
ATOM 1358 O O . VAL A 1 175 ? 21.861 -18.989 -47.675 1.00 54.09 175 VAL A O 1
#

pLDDT: mean 73.59, std 21.71, range [29.22, 97.0]

Organism: Arachis duranensis (NCBI:txid130453)

Radius of gyration: 26.17 Å; chains: 1; bounding box: 77×50×62 Å

Secondary structure (DSSP, 8-state):
-------------------------------------------S-HHHHHHHHHHHTTPPPPEEEEEEEE-GGG-EEEEEEEEE-SSSSSS-EEEEPPPBSSHHHHHHHHHHHHHHHHHHHHT-----HHHHHHHHHHHHHHHHHHHHHHHHHHHHHHHHHHHHHHHHHHTT---